Protein AF-A0AAV4CI88-F1 (afdb_monomer)

Structure (mmCIF, N/CA/C/O backbone):
data_AF-A0AAV4CI88-F1
#
_entry.id   AF-A0AAV4CI88-F1
#
loop_
_atom_site.group_PDB
_atom_site.id
_atom_site.type_symbol
_atom_site.label_atom_id
_atom_site.label_alt_id
_atom_site.label_comp_id
_atom_site.label_asym_id
_atom_site.label_entity_id
_atom_site.label_seq_id
_atom_site.pdbx_PDB_ins_code
_atom_site.Cartn_x
_atom_site.Cartn_y
_atom_site.Cartn_z
_atom_site.occupancy
_atom_site.B_iso_or_equiv
_atom_site.auth_seq_id
_atom_site.auth_comp_id
_atom_site.auth_asym_id
_atom_site.auth_atom_id
_atom_site.pdbx_PDB_model_num
ATOM 1 N N . MET A 1 1 ? 5.186 -4.027 25.183 1.00 55.00 1 MET A N 1
ATOM 2 C CA . MET A 1 1 ? 4.162 -4.368 24.167 1.00 55.00 1 MET A CA 1
ATOM 3 C C . MET A 1 1 ? 2.726 -4.071 24.614 1.00 55.00 1 MET A C 1
ATOM 5 O O . MET A 1 1 ? 1.929 -3.749 23.748 1.00 55.00 1 MET A O 1
ATOM 9 N N . GLN A 1 2 ? 2.405 -4.061 25.916 1.00 58.97 2 GLN A N 1
ATOM 10 C CA . GLN A 1 2 ? 1.041 -3.831 26.438 1.00 58.97 2 GLN A CA 1
ATOM 11 C C . GLN A 1 2 ? 0.376 -2.507 25.998 1.00 58.97 2 GLN A C 1
ATOM 13 O O . GLN A 1 2 ? -0.822 -2.470 25.753 1.00 58.97 2 GLN A O 1
ATOM 18 N N . HIS A 1 3 ? 1.137 -1.418 25.829 1.00 67.31 3 HIS A N 1
ATOM 19 C CA . HIS A 1 3 ? 0.555 -0.109 25.498 1.00 67.31 3 HIS A CA 1
ATOM 20 C C . HIS A 1 3 ? -0.075 -0.045 24.093 1.00 67.31 3 HIS A C 1
ATOM 22 O O . HIS A 1 3 ? -1.067 0.653 23.892 1.00 67.31 3 HIS A O 1
ATOM 28 N N . LEU A 1 4 ? 0.478 -0.768 23.110 1.00 73.94 4 LEU A N 1
ATOM 29 C CA . LEU A 1 4 ? -0.061 -0.783 21.745 1.00 73.94 4 LEU A CA 1
ATOM 30 C C . LEU A 1 4 ? -1.392 -1.538 21.694 1.00 73.94 4 LEU A C 1
ATOM 32 O O . LEU A 1 4 ? -2.353 -1.048 21.116 1.00 73.94 4 LEU A O 1
ATOM 36 N N . GLU A 1 5 ? -1.454 -2.692 22.350 1.00 76.62 5 GLU A N 1
ATOM 37 C CA . GLU A 1 5 ? -2.661 -3.512 22.457 1.00 76.62 5 GLU A CA 1
ATOM 38 C C . GLU A 1 5 ? -3.799 -2.758 23.149 1.00 76.62 5 GLU A C 1
ATOM 40 O O . GLU A 1 5 ? -4.890 -2.671 22.591 1.00 76.62 5 GLU A O 1
ATOM 45 N N . CYS A 1 6 ? -3.525 -2.097 24.282 1.00 77.94 6 CYS A N 1
ATOM 46 C CA . CYS A 1 6 ? -4.508 -1.241 24.952 1.00 77.94 6 CYS A CA 1
ATOM 47 C C . CYS A 1 6 ? -5.008 -0.105 24.045 1.00 77.94 6 CYS A C 1
ATOM 49 O O . CYS A 1 6 ? -6.191 0.226 24.062 1.00 77.94 6 CYS A O 1
ATOM 51 N N . THR A 1 7 ? -4.122 0.480 23.233 1.00 83.94 7 THR A N 1
ATOM 52 C CA . THR A 1 7 ? -4.485 1.565 22.307 1.00 83.94 7 THR A CA 1
ATOM 53 C C . THR A 1 7 ? -5.387 1.052 21.184 1.00 83.94 7 THR A C 1
ATOM 55 O O . THR A 1 7 ? -6.427 1.645 20.908 1.00 83.94 7 THR A O 1
ATOM 58 N N . ILE A 1 8 ? -5.023 -0.076 20.563 1.00 85.62 8 ILE A N 1
ATOM 59 C CA . ILE A 1 8 ? -5.815 -0.706 19.497 1.00 85.62 8 ILE A CA 1
ATOM 60 C C . ILE A 1 8 ? -7.179 -1.139 20.044 1.00 85.62 8 ILE A C 1
ATOM 62 O O . ILE A 1 8 ? -8.199 -0.883 19.406 1.00 85.62 8 ILE A O 1
ATOM 66 N N . GLN A 1 9 ? -7.223 -1.720 21.244 1.00 89.25 9 GLN A N 1
ATOM 67 C CA . GLN A 1 9 ? -8.476 -2.114 21.879 1.00 89.25 9 GLN A CA 1
ATOM 68 C C . GLN A 1 9 ? -9.371 -0.905 22.184 1.00 89.25 9 GLN A C 1
ATOM 70 O O . GLN A 1 9 ? -10.576 -0.970 21.955 1.00 89.25 9 GLN A O 1
ATOM 75 N N . LEU A 1 10 ? -8.806 0.225 22.627 1.00 89.94 10 LEU A N 1
ATOM 76 C CA . LEU A 1 10 ? -9.565 1.463 22.833 1.00 89.94 10 LEU A CA 1
ATOM 77 C C . LEU A 1 10 ? -10.192 1.963 21.521 1.00 89.94 10 LEU A C 1
ATOM 79 O O . LEU A 1 10 ? -11.360 2.348 21.497 1.00 89.94 10 LEU A O 1
ATOM 83 N N . CYS A 1 11 ? -9.441 1.915 20.418 1.00 89.75 11 CYS A N 1
ATOM 84 C CA . CYS A 1 11 ? -9.963 2.257 19.097 1.00 89.75 11 CYS A CA 1
ATOM 85 C C . CYS A 1 11 ? -11.120 1.337 18.687 1.00 89.75 11 CYS A C 1
ATOM 87 O O . CYS A 1 11 ? -12.147 1.836 18.228 1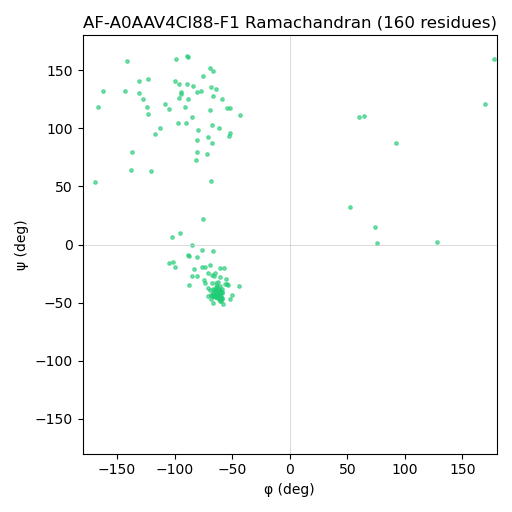.00 89.75 11 CYS A O 1
ATOM 89 N N . ILE A 1 12 ? -10.989 0.021 18.894 1.00 89.75 12 ILE A N 1
ATOM 90 C CA . ILE A 1 12 ? -12.063 -0.948 18.622 1.00 89.75 12 ILE A CA 1
ATOM 91 C C . ILE A 1 12 ? -13.308 -0.609 19.447 1.00 89.75 12 ILE A C 1
ATOM 93 O O . ILE A 1 12 ? -14.400 -0.516 18.889 1.00 89.75 12 ILE A O 1
ATOM 97 N N . ASN A 1 13 ? -13.144 -0.339 20.744 1.00 91.50 13 ASN A N 1
ATOM 98 C CA . ASN A 1 13 ? -14.250 -0.001 21.641 1.00 91.50 13 ASN A CA 1
ATOM 99 C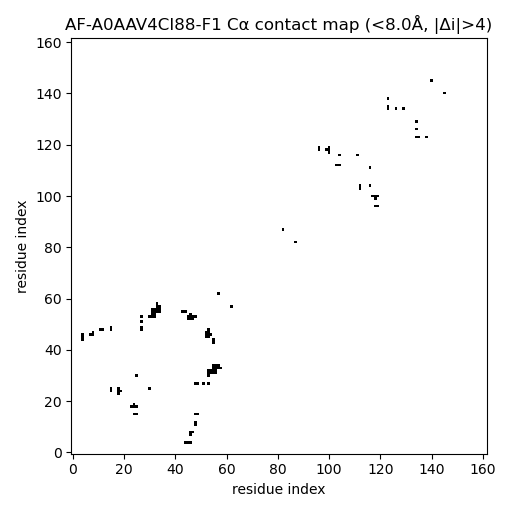 C . ASN A 1 13 ? -14.982 1.276 21.194 1.00 91.50 13 ASN A C 1
ATOM 101 O O . ASN A 1 13 ? -16.212 1.318 21.187 1.00 91.50 13 ASN A O 1
ATOM 105 N N . ASN A 1 14 ? -14.239 2.304 20.772 1.00 93.81 14 ASN A N 1
ATOM 106 C CA . ASN A 1 14 ? -14.816 3.556 20.281 1.00 93.81 14 ASN A CA 1
ATOM 107 C C . ASN A 1 14 ? -15.621 3.350 18.991 1.00 93.81 14 ASN A C 1
ATOM 109 O O . ASN A 1 14 ? -16.725 3.877 18.861 1.00 93.81 14 ASN A O 1
ATOM 113 N N . VAL A 1 15 ? -15.096 2.558 18.051 1.00 92.44 15 VAL A N 1
ATOM 114 C CA . VAL A 1 15 ? -15.796 2.240 16.797 1.00 92.44 15 VAL A CA 1
ATOM 115 C C . VAL A 1 15 ? -17.039 1.393 17.069 1.00 92.44 15 VAL A C 1
ATOM 117 O O . VAL A 1 15 ? -18.095 1.666 16.507 1.00 92.44 15 VAL A O 1
ATOM 120 N N . GLN A 1 16 ? -16.949 0.403 17.957 1.00 91.38 16 GLN A N 1
ATOM 121 C CA . GLN A 1 16 ? -18.083 -0.439 18.343 1.00 91.38 16 GLN A CA 1
ATOM 122 C C . GLN A 1 16 ? -19.206 0.386 18.981 1.00 91.38 16 GLN A C 1
ATOM 124 O O . GLN A 1 16 ? -20.376 0.207 18.632 1.00 91.38 16 GLN A O 1
ATOM 129 N N . LYS A 1 17 ? -18.856 1.333 19.861 1.00 92.50 17 LYS A N 1
ATOM 130 C CA . LYS A 1 17 ? -19.810 2.284 20.442 1.00 92.50 17 LYS A CA 1
ATOM 131 C C . LYS A 1 17 ? -20.514 3.099 19.355 1.00 92.50 17 LYS A C 1
ATOM 133 O O . LYS A 1 17 ? -21.740 3.106 19.307 1.00 92.50 17 LYS A O 1
ATOM 138 N N . TRP A 1 18 ? -19.752 3.705 18.445 1.00 94.44 18 TRP A N 1
ATOM 139 C CA . TRP A 1 18 ? -20.310 4.504 17.352 1.00 94.44 18 TRP A CA 1
ATOM 140 C C . TRP A 1 18 ? -21.237 3.682 16.444 1.00 94.44 18 TRP A C 1
ATOM 142 O O . TRP A 1 18 ? -22.340 4.110 16.119 1.00 94.44 18 TRP A O 1
ATOM 152 N N . VAL A 1 19 ? -20.830 2.469 16.069 1.00 93.38 19 VAL A N 1
ATOM 153 C CA . VAL A 1 19 ? -21.624 1.556 15.230 1.00 93.38 19 VAL A CA 1
ATOM 154 C C . VAL A 1 19 ? -22.952 1.198 15.899 1.00 93.38 19 VAL A C 1
ATOM 156 O O . VAL A 1 19 ? -23.988 1.220 15.235 1.00 93.38 19 VAL A O 1
ATOM 159 N N . SER A 1 20 ? -22.934 0.973 17.215 1.00 89.94 20 SER A N 1
ATOM 160 C CA . SER A 1 20 ? -24.132 0.666 18.006 1.00 89.94 20 SER A CA 1
ATOM 161 C C . SER A 1 20 ? -25.098 1.853 18.077 1.00 89.94 20 SER A C 1
ATOM 163 O O . SER A 1 20 ? -26.304 1.677 17.928 1.00 89.94 20 SER A O 1
ATOM 165 N N . GLU A 1 21 ? -24.573 3.070 18.250 1.00 94.31 21 GLU A N 1
ATOM 166 C CA . GLU A 1 21 ? -25.357 4.317 18.256 1.00 94.31 21 GLU A CA 1
ATOM 167 C C . GLU A 1 21 ? -25.999 4.617 16.891 1.00 94.31 21 GLU A C 1
ATOM 169 O O . GLU A 1 21 ? -27.059 5.233 16.829 1.00 94.31 21 GLU A O 1
ATOM 174 N N . ASN A 1 22 ? -25.396 4.141 15.799 1.00 94.88 22 ASN A N 1
ATOM 175 C CA . ASN A 1 22 ? -25.891 4.332 14.433 1.00 94.88 22 ASN A CA 1
ATOM 176 C C . ASN A 1 22 ? -26.742 3.153 13.917 1.00 94.88 22 ASN A C 1
ATOM 178 O O . ASN A 1 22 ? -27.058 3.098 12.731 1.00 94.88 22 ASN A O 1
ATOM 182 N N . GLY A 1 23 ? -27.117 2.201 14.782 1.00 92.12 23 GLY A N 1
ATOM 183 C CA . GLY A 1 23 ? -27.983 1.071 14.420 1.00 92.12 23 GLY A CA 1
ATOM 184 C C . GLY A 1 23 ? -27.308 -0.023 13.584 1.00 92.12 23 GLY A C 1
ATOM 185 O O . GLY A 1 23 ? -27.988 -0.871 13.007 1.00 92.12 23 GLY A O 1
ATOM 186 N N . PHE A 1 24 ? -25.978 -0.033 13.519 1.00 90.81 24 PHE A N 1
ATOM 187 C CA . PHE A 1 24 ? -25.195 -1.076 12.861 1.00 90.81 24 PHE A CA 1
ATOM 188 C C . PHE A 1 24 ? -24.665 -2.083 13.896 1.00 90.81 24 PHE A C 1
ATOM 190 O O . PHE A 1 24 ? -24.575 -1.796 15.088 1.00 90.81 24 PHE A O 1
ATOM 197 N N . ARG A 1 25 ? -24.297 -3.293 13.452 1.00 89.38 25 ARG A N 1
ATOM 198 C CA . ARG A 1 25 ? -23.708 -4.326 14.318 1.00 89.38 25 ARG A CA 1
ATOM 199 C C . ARG A 1 25 ? -22.638 -5.116 13.578 1.00 89.38 25 ARG A C 1
ATOM 201 O O . ARG A 1 25 ? -22.874 -5.604 12.473 1.00 89.38 25 ARG A O 1
ATOM 208 N N . PHE A 1 26 ? -21.477 -5.287 14.204 1.00 88.19 26 PHE A N 1
ATOM 209 C CA . PHE A 1 26 ? -20.434 -6.148 13.661 1.00 88.19 26 PHE A CA 1
ATOM 210 C C . PHE A 1 26 ? -20.772 -7.630 13.857 1.00 88.19 26 PHE A C 1
ATOM 212 O O . PHE A 1 26 ? -21.347 -8.044 14.861 1.00 88.19 26 PHE A O 1
ATOM 219 N N . SER A 1 27 ? -20.386 -8.456 12.887 1.00 87.00 27 SER A N 1
ATOM 220 C CA . SER A 1 27 ? -20.473 -9.910 12.998 1.00 87.00 27 SER A CA 1
ATOM 221 C C . SER A 1 27 ? -19.114 -10.454 13.418 1.00 87.00 27 SER A C 1
ATOM 223 O O . SER A 1 27 ? -18.215 -10.551 12.588 1.00 87.00 27 SER A O 1
ATOM 225 N N . VAL A 1 28 ? -18.975 -10.849 14.686 1.00 84.31 28 VAL A N 1
ATOM 226 C CA . VAL A 1 28 ? -17.727 -11.414 15.238 1.00 84.31 28 VAL A CA 1
ATOM 227 C C . VAL A 1 28 ? -17.183 -12.551 14.364 1.00 84.31 28 VAL A C 1
ATOM 229 O O . VAL A 1 28 ? -16.003 -12.571 14.043 1.00 84.31 28 VAL A O 1
ATOM 232 N N . SER A 1 29 ? -18.053 -13.450 13.894 1.00 81.38 29 SER A N 1
ATOM 233 C CA . SER A 1 29 ? -17.674 -14.593 13.049 1.00 81.38 29 SER A CA 1
ATOM 234 C C . SER A 1 29 ? -17.125 -14.211 11.671 1.00 81.38 29 SER A C 1
ATOM 236 O O . SER A 1 29 ? -16.428 -15.007 11.048 1.00 81.38 29 SER A O 1
ATOM 238 N N . LYS A 1 30 ? -17.487 -13.031 11.156 1.00 84.75 30 LYS A N 1
ATOM 239 C CA . LYS A 1 30 ? -17.043 -12.535 9.844 1.00 84.75 30 LYS A CA 1
ATOM 240 C C . LYS A 1 30 ? -15.889 -11.539 9.965 1.00 84.75 30 LYS A C 1
ATOM 242 O O . LYS A 1 30 ? -15.185 -11.308 8.985 1.00 84.75 30 LYS A O 1
ATOM 247 N N . THR A 1 31 ? -15.697 -10.949 11.141 1.00 85.62 31 THR A N 1
ATOM 248 C CA . THR A 1 31 ? -14.614 -10.005 11.401 1.00 85.62 31 THR A CA 1
ATOM 249 C C . THR A 1 31 ? -13.299 -10.752 11.589 1.00 85.62 31 THR A C 1
ATOM 251 O O . THR A 1 31 ? -13.200 -11.710 12.348 1.00 85.62 31 THR A O 1
ATOM 254 N N . THR A 1 32 ? -12.256 -10.282 10.911 1.00 81.75 32 THR A N 1
ATOM 255 C CA . THR A 1 32 ? -10.887 -10.779 11.085 1.00 81.75 32 THR A CA 1
ATOM 256 C C . THR A 1 32 ? -9.951 -9.599 11.262 1.00 81.75 32 THR A C 1
ATOM 258 O O . THR A 1 32 ? -10.126 -8.578 10.600 1.00 81.75 32 THR A O 1
ATOM 261 N N . CYS A 1 33 ? -8.971 -9.724 12.156 1.00 80.12 33 CYS A N 1
ATOM 262 C CA . CYS A 1 33 ? -7.987 -8.674 12.393 1.00 80.12 33 CYS A CA 1
ATOM 263 C C . CYS A 1 33 ? -6.720 -8.944 11.574 1.00 80.12 33 CYS A C 1
ATOM 265 O O . CYS A 1 33 ? -6.253 -10.080 11.504 1.00 80.12 33 CYS A O 1
ATOM 267 N N . VAL A 1 34 ? -6.152 -7.895 10.981 1.00 81.56 34 VAL A N 1
ATOM 268 C CA . VAL A 1 34 ? -4.838 -7.931 10.333 1.00 81.56 34 VAL A CA 1
ATOM 269 C C . VAL A 1 34 ? -3.977 -6.856 10.982 1.00 81.56 34 VAL A C 1
ATOM 271 O O . VAL A 1 34 ? -4.309 -5.673 10.927 1.00 81.56 34 VAL A O 1
ATOM 274 N N . HIS A 1 35 ? -2.875 -7.264 11.608 1.00 74.50 35 HIS A N 1
ATOM 275 C CA . HIS A 1 35 ? -1.983 -6.360 12.325 1.00 74.50 35 HIS A CA 1
ATOM 276 C C . HIS A 1 35 ? -0.707 -6.108 11.516 1.00 74.50 35 HIS A C 1
ATOM 278 O O . HIS A 1 35 ? 0.089 -7.014 11.272 1.00 74.50 35 HIS A O 1
ATOM 284 N N . PHE A 1 36 ? -0.493 -4.854 11.118 1.00 73.81 36 PHE A N 1
ATOM 285 C CA . PHE A 1 36 ? 0.747 -4.420 10.481 1.00 73.81 36 PHE A CA 1
ATOM 286 C C . PHE A 1 36 ? 1.734 -3.926 11.538 1.00 73.81 36 PHE A C 1
ATOM 288 O O . PHE A 1 36 ? 1.483 -2.930 12.212 1.00 73.81 36 PHE A O 1
ATOM 295 N N . HIS A 1 37 ? 2.885 -4.584 11.656 1.00 71.62 37 HIS A N 1
ATOM 296 C CA . HIS A 1 37 ? 3.977 -4.122 12.508 1.00 71.62 37 HIS A CA 1
ATOM 297 C C . HIS A 1 37 ? 5.332 -4.375 11.836 1.00 71.62 37 HIS A C 1
ATOM 299 O O . HIS A 1 37 ? 5.460 -5.205 10.939 1.00 71.62 37 HIS A O 1
ATOM 305 N N . ARG A 1 38 ? 6.364 -3.628 12.248 1.00 68.00 38 ARG A N 1
ATOM 306 C CA . ARG A 1 38 ? 7.696 -3.686 11.616 1.00 68.00 38 ARG A CA 1
ATOM 307 C C . ARG A 1 38 ? 8.626 -4.753 12.208 1.00 68.00 38 ARG A C 1
ATOM 309 O O . ARG A 1 38 ? 9.713 -4.970 11.678 1.00 68.00 38 ARG A O 1
ATOM 316 N N . GLN A 1 39 ? 8.243 -5.378 13.321 1.00 66.50 39 GLN A N 1
ATOM 317 C CA . GLN A 1 39 ? 9.044 -6.410 13.992 1.00 66.50 39 GLN A CA 1
ATOM 318 C C . GLN A 1 39 ? 8.718 -7.799 13.415 1.00 66.50 39 GLN A C 1
ATOM 320 O O . GLN A 1 39 ? 7.714 -7.973 12.745 1.00 66.50 39 GLN A O 1
ATOM 325 N N . ARG A 1 40 ? 9.591 -8.791 13.620 1.00 60.19 40 ARG A N 1
ATOM 326 C CA . ARG A 1 40 ? 9.38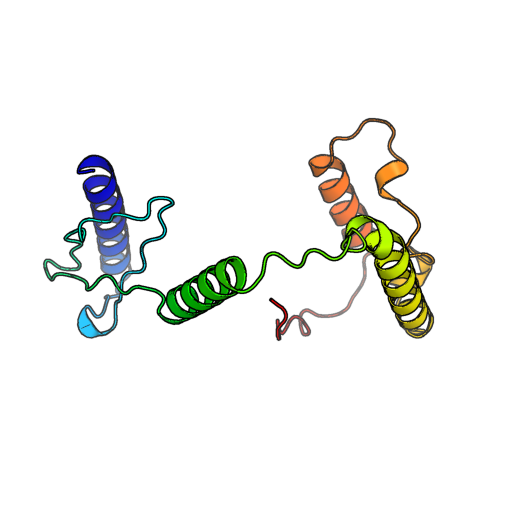2 -10.173 13.126 1.00 60.19 40 ARG A CA 1
ATOM 327 C C . ARG A 1 40 ? 8.902 -11.149 14.195 1.00 60.19 40 ARG A C 1
ATOM 329 O O . ARG A 1 40 ? 8.482 -12.248 13.860 1.00 60.19 40 ARG A O 1
ATOM 336 N N . ILE A 1 41 ? 9.017 -10.757 15.459 1.00 58.47 41 ILE A N 1
ATOM 337 C CA . ILE A 1 41 ? 8.586 -11.532 16.618 1.00 58.47 41 ILE A CA 1
ATOM 338 C C . ILE A 1 41 ? 7.349 -10.821 17.146 1.00 58.47 41 ILE A C 1
ATOM 340 O O . ILE A 1 41 ? 7.410 -9.627 17.443 1.00 58.47 41 ILE A O 1
ATOM 344 N N . TYR A 1 42 ? 6.236 -11.540 17.193 1.00 62.38 42 TYR A N 1
ATOM 345 C CA . TYR A 1 42 ? 4.952 -11.021 17.632 1.00 62.38 42 TYR A CA 1
ATOM 346 C C . TYR A 1 42 ? 4.354 -11.976 18.657 1.00 62.38 42 TYR A C 1
ATOM 348 O O . TYR A 1 42 ? 4.307 -13.183 18.429 1.00 62.38 42 TYR A O 1
ATOM 356 N N . THR A 1 43 ? 3.923 -11.426 19.787 1.00 59.91 43 THR A N 1
ATOM 357 C CA . THR A 1 43 ? 3.011 -12.098 20.712 1.00 59.91 43 THR A CA 1
ATOM 358 C C . THR A 1 43 ? 1.595 -11.776 20.268 1.00 59.91 43 THR A C 1
ATOM 360 O O . THR A 1 43 ? 1.270 -10.597 20.130 1.00 59.91 43 THR A O 1
ATOM 363 N N . GLU A 1 44 ? 0.781 -12.804 20.039 1.00 63.44 44 GLU A N 1
ATOM 364 C CA . GLU A 1 44 ? -0.626 -12.661 19.664 1.00 63.44 44 GLU A CA 1
ATOM 365 C C . GLU A 1 44 ? -1.345 -11.727 20.650 1.00 63.44 44 GLU A C 1
ATOM 367 O O . GLU A 1 44 ? -1.357 -11.979 21.853 1.00 63.44 44 GLU A O 1
ATOM 372 N N . SER A 1 45 ? -1.855 -10.595 20.155 1.00 66.75 45 SER A N 1
ATOM 373 C CA . SER A 1 45 ? -2.604 -9.635 20.971 1.00 66.75 45 SER A CA 1
ATOM 374 C C . SER A 1 45 ? -4.033 -10.133 21.130 1.00 66.75 45 SER A C 1
ATOM 376 O O . SER A 1 45 ? -4.687 -10.459 20.138 1.00 66.75 45 SER A O 1
ATOM 378 N N . ALA A 1 46 ? -4.533 -10.149 22.360 1.00 72.62 46 ALA A N 1
ATOM 379 C CA . ALA A 1 46 ? -5.887 -10.570 22.671 1.00 72.62 46 ALA A CA 1
ATOM 380 C C . ALA A 1 46 ? -6.859 -9.414 22.379 1.00 72.62 46 ALA A C 1
ATOM 382 O O . ALA A 1 46 ? -7.282 -8.676 23.269 1.00 72.62 46 ALA A O 1
ATOM 383 N N . LEU A 1 47 ? -7.197 -9.229 21.100 1.00 83.50 47 LEU A N 1
ATOM 384 C CA . LEU A 1 47 ? -8.185 -8.241 20.670 1.00 83.50 47 LEU A CA 1
ATOM 385 C C . LEU A 1 47 ? -9.598 -8.810 20.785 1.00 83.50 47 LEU A C 1
ATOM 387 O O . LEU A 1 47 ? -9.856 -9.937 20.365 1.00 83.50 47 LEU A O 1
ATOM 391 N N . HIS A 1 48 ? -10.519 -8.008 21.311 1.00 87.06 48 HIS A N 1
ATOM 392 C CA . HIS A 1 48 ? -11.899 -8.412 21.560 1.00 87.06 48 HIS A CA 1
ATOM 393 C C . HIS A 1 48 ? -12.893 -7.496 20.837 1.00 87.06 48 HIS A C 1
ATOM 395 O O . HIS A 1 48 ? -12.706 -6.280 20.792 1.00 87.06 48 HIS A O 1
ATOM 401 N N . LEU A 1 49 ? -13.974 -8.076 20.315 1.00 87.12 49 LEU A N 1
ATOM 402 C CA . LEU A 1 49 ? -15.136 -7.388 19.746 1.00 87.12 49 LEU A CA 1
ATOM 403 C C . LEU A 1 49 ? -16.392 -7.940 20.412 1.00 87.12 49 LEU A C 1
ATOM 405 O O . LEU A 1 49 ? -16.576 -9.155 20.439 1.00 87.12 49 LEU A O 1
ATOM 409 N N . ASP A 1 50 ? -17.228 -7.075 20.989 1.00 83.75 50 ASP A N 1
ATOM 410 C CA . ASP A 1 50 ? -18.388 -7.494 21.797 1.00 83.75 50 ASP A CA 1
ATOM 411 C C . ASP A 1 50 ? -18.021 -8.506 22.914 1.00 83.75 50 ASP A C 1
ATOM 413 O O . ASP A 1 50 ? -18.788 -9.406 23.252 1.00 83.75 50 ASP A O 1
ATOM 417 N N . GLY A 1 51 ? -16.807 -8.394 23.470 1.00 82.75 51 GLY A N 1
ATOM 418 C CA . GLY A 1 51 ? -16.282 -9.310 24.493 1.00 82.75 51 GLY A CA 1
ATOM 419 C C . GLY A 1 51 ? -15.835 -10.682 23.970 1.00 82.75 51 GLY A C 1
ATOM 420 O O . GLY A 1 51 ? -15.392 -11.510 24.760 1.00 82.75 51 GLY A O 1
ATOM 421 N N . GLN A 1 52 ? -15.916 -10.932 22.661 1.00 85.00 52 GLN A N 1
ATOM 422 C CA . GLN A 1 52 ? -15.434 -12.157 22.022 1.00 85.00 52 GLN A CA 1
ATOM 423 C C . GLN A 1 52 ? -14.061 -11.932 21.371 1.00 85.00 52 GLN A C 1
ATOM 425 O O . GLN A 1 52 ? -13.850 -10.876 20.769 1.00 85.00 52 GLN A O 1
ATOM 430 N N . PRO A 1 53 ? -13.126 -12.894 21.450 1.00 86.31 53 PRO A N 1
ATOM 431 C CA . PRO A 1 53 ? -11.804 -12.748 20.849 1.00 86.31 53 PRO A CA 1
ATOM 432 C C . PRO A 1 53 ? -11.887 -12.739 19.316 1.00 86.31 53 PRO A C 1
ATOM 434 O O . PRO A 1 53 ? -12.577 -13.561 18.709 1.00 86.31 53 PRO A O 1
ATOM 437 N N . ILE A 1 54 ? -11.160 -11.819 18.682 1.00 84.50 54 ILE A N 1
ATOM 438 C CA . ILE A 1 54 ? -11.025 -11.750 17.225 1.00 84.50 54 ILE A CA 1
ATOM 439 C C . ILE A 1 54 ? -9.731 -12.466 16.823 1.00 84.50 54 ILE A C 1
ATOM 441 O O . ILE A 1 54 ? -8.661 -12.077 17.295 1.00 84.50 54 ILE A O 1
ATOM 445 N N . PRO A 1 55 ? -9.774 -13.443 15.901 1.00 80.81 55 PRO A N 1
ATOM 446 C CA . PRO A 1 55 ? -8.556 -14.056 15.393 1.00 80.81 55 PRO A CA 1
ATOM 447 C C . PRO A 1 55 ? -7.742 -13.042 14.575 1.00 80.81 55 PRO A C 1
ATOM 449 O O . PRO A 1 55 ? -8.251 -12.421 13.630 1.00 80.81 55 PRO A O 1
ATOM 452 N N . VAL A 1 56 ? -6.458 -12.903 14.911 1.00 77.00 56 VAL A N 1
ATOM 453 C CA . VAL A 1 56 ? -5.498 -12.123 14.123 1.00 77.00 56 VAL A CA 1
ATOM 454 C C . VAL A 1 56 ? -4.956 -13.024 13.016 1.00 77.00 56 VAL A C 1
ATOM 456 O O . VAL A 1 56 ? -4.223 -13.975 13.275 1.00 77.00 56 VAL A O 1
ATOM 459 N N . LYS A 1 57 ? -5.326 -12.756 11.760 1.00 75.44 57 LYS A N 1
ATOM 460 C CA . LYS A 1 57 ? -4.827 -13.517 10.608 1.00 75.44 57 LYS A CA 1
ATOM 461 C C . LYS A 1 57 ? -3.616 -12.828 9.988 1.00 75.44 57 LYS A C 1
ATOM 463 O O . LYS A 1 57 ? -3.664 -11.648 9.640 1.00 75.44 57 LYS A O 1
ATOM 468 N N . GLY A 1 58 ? -2.547 -13.598 9.791 1.00 68.75 58 GLY A N 1
ATOM 469 C CA . GLY A 1 58 ? -1.434 -13.213 8.926 1.00 68.75 58 GLY A CA 1
ATOM 470 C C . GLY A 1 58 ? -1.868 -13.148 7.459 1.00 68.75 58 GLY A C 1
ATOM 471 O O . GLY A 1 58 ? -2.760 -13.876 7.016 1.00 68.75 58 GLY A O 1
ATOM 472 N N . ILE A 1 59 ? -1.236 -12.269 6.677 1.00 74.31 59 ILE A N 1
ATOM 473 C CA . ILE A 1 59 ? -1.446 -12.222 5.226 1.00 74.31 59 ILE A CA 1
ATOM 474 C C . ILE A 1 59 ? -0.589 -13.327 4.601 1.00 74.31 59 ILE A C 1
ATOM 476 O O . ILE A 1 59 ? 0.565 -13.103 4.235 1.00 74.31 59 ILE A O 1
ATOM 480 N N . GLN A 1 60 ? -1.164 -14.520 4.460 1.00 67.88 60 GLN A N 1
ATOM 481 C CA . GLN A 1 60 ? -0.469 -15.723 3.980 1.00 67.88 60 GLN A CA 1
ATOM 482 C C . GLN A 1 60 ? 0.233 -15.523 2.620 1.00 67.88 60 GLN A C 1
ATOM 484 O O . GLN A 1 60 ? 1.328 -16.037 2.390 1.00 67.88 60 GLN A O 1
ATOM 489 N N . GLY A 1 61 ? -0.344 -14.709 1.725 1.00 70.50 61 GLY A N 1
ATOM 490 C CA . GLY A 1 61 ? 0.296 -14.341 0.456 1.00 70.50 61 GLY A CA 1
ATOM 491 C C . GLY A 1 61 ? 1.621 -13.589 0.640 1.00 70.50 61 GLY A C 1
ATOM 492 O O . GLY A 1 61 ? 2.592 -13.861 -0.062 1.00 70.50 61 GLY A O 1
ATOM 493 N N . ASN A 1 62 ? 1.697 -12.701 1.633 1.00 72.44 62 ASN A N 1
ATOM 494 C CA . ASN A 1 62 ? 2.895 -11.914 1.922 1.00 72.44 62 ASN A CA 1
ATOM 495 C C . ASN A 1 62 ? 3.996 -12.768 2.576 1.00 72.44 62 ASN A C 1
ATOM 497 O O . ASN A 1 62 ? 5.188 -12.576 2.331 1.00 72.44 62 ASN A O 1
ATOM 501 N N . GLU A 1 63 ? 3.603 -13.759 3.376 1.00 75.19 63 GLU A N 1
ATOM 502 C CA . GLU A 1 63 ? 4.523 -14.732 3.973 1.00 75.19 63 GLU A CA 1
ATOM 503 C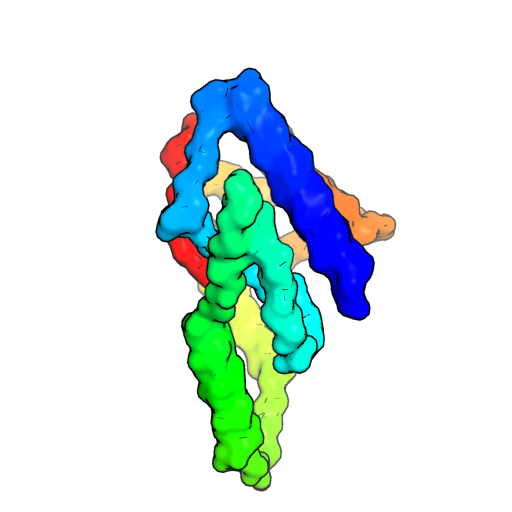 C . GLU A 1 63 ? 5.196 -15.600 2.905 1.00 75.19 63 GLU A C 1
ATOM 505 O O . GLU A 1 63 ? 6.418 -15.779 2.933 1.00 75.19 63 GLU A O 1
ATOM 510 N N . ASN A 1 64 ? 4.425 -16.069 1.919 1.00 77.06 64 ASN A N 1
ATOM 511 C CA . ASN A 1 64 ? 4.941 -16.844 0.792 1.00 77.06 64 ASN A CA 1
ATOM 512 C C . ASN A 1 64 ? 5.931 -16.033 -0.053 1.00 77.06 64 ASN A C 1
ATOM 514 O O . ASN A 1 64 ? 7.025 -16.520 -0.345 1.00 77.06 64 ASN A O 1
ATOM 518 N N . VAL A 1 65 ? 5.596 -14.780 -0.386 1.00 74.19 65 VAL A N 1
ATOM 519 C CA . VAL A 1 65 ? 6.494 -13.870 -1.120 1.00 74.19 65 VAL A CA 1
ATOM 520 C C . VAL A 1 65 ? 7.796 -13.651 -0.350 1.00 74.19 65 VAL A C 1
ATOM 522 O O . VAL A 1 65 ? 8.879 -13.795 -0.915 1.00 74.19 65 VAL A O 1
ATOM 525 N N . ASN A 1 66 ? 7.722 -13.397 0.958 1.00 77.25 66 ASN A N 1
ATOM 526 C CA . ASN A 1 66 ? 8.913 -13.234 1.793 1.00 77.25 66 ASN A CA 1
ATOM 527 C C . ASN A 1 66 ? 9.760 -14.509 1.880 1.00 77.25 66 ASN A C 1
ATOM 529 O O . ASN A 1 66 ? 10.992 -14.428 1.896 1.00 77.25 66 ASN A O 1
ATOM 533 N N . LYS A 1 67 ? 9.128 -15.685 1.949 1.00 83.50 67 LYS A N 1
ATOM 534 C CA . LYS A 1 67 ? 9.823 -16.978 1.948 1.00 83.50 67 LYS A CA 1
ATOM 535 C C . LYS A 1 67 ? 10.578 -17.190 0.635 1.00 83.50 67 LYS A C 1
ATOM 537 O O . LYS A 1 67 ? 11.749 -17.564 0.669 1.00 83.50 67 LYS A O 1
ATOM 542 N N . LEU A 1 68 ? 9.944 -16.891 -0.499 1.00 81.06 68 LEU A N 1
ATOM 543 C CA . LEU A 1 68 ? 10.558 -16.973 -1.826 1.00 81.06 68 LEU A CA 1
ATOM 544 C C . LEU A 1 68 ? 11.694 -15.956 -1.999 1.00 81.06 68 LEU A C 1
ATOM 546 O O . LEU A 1 68 ? 12.775 -16.328 -2.450 1.00 81.06 68 LEU A O 1
ATOM 550 N N . ALA A 1 69 ? 11.501 -14.706 -1.568 1.00 82.50 69 ALA A N 1
ATOM 551 C CA . ALA A 1 69 ? 12.532 -13.669 -1.621 1.00 82.50 69 ALA A CA 1
ATOM 552 C C . ALA A 1 69 ? 13.773 -14.049 -0.794 1.00 82.50 69 ALA A C 1
ATOM 554 O O . ALA A 1 69 ? 14.903 -13.923 -1.264 1.00 82.50 69 ALA A O 1
ATOM 555 N N . LYS A 1 70 ? 13.579 -14.588 0.418 1.00 81.81 70 LYS A N 1
ATOM 556 C CA . LYS A 1 70 ? 14.682 -15.104 1.248 1.00 81.81 70 LYS A CA 1
ATOM 557 C C . LYS A 1 70 ? 15.381 -16.305 0.609 1.00 81.81 70 LYS A C 1
ATOM 559 O O . LYS A 1 70 ? 16.603 -16.392 0.671 1.00 81.81 70 LYS A O 1
ATOM 564 N N . ALA A 1 71 ? 14.630 -17.214 -0.012 1.00 81.75 71 ALA A N 1
ATOM 565 C CA . ALA A 1 71 ? 15.208 -18.346 -0.732 1.00 81.75 71 ALA A CA 1
ATOM 566 C C . ALA A 1 71 ? 16.051 -17.888 -1.936 1.00 81.75 71 ALA A C 1
ATOM 568 O O . ALA A 1 71 ? 17.107 -18.463 -2.194 1.00 81.75 71 ALA A O 1
ATOM 569 N N . ALA A 1 72 ? 15.629 -16.827 -2.631 1.00 77.50 72 ALA A N 1
ATOM 570 C CA . ALA A 1 72 ? 16.373 -16.241 -3.743 1.00 77.50 72 ALA A CA 1
ATOM 571 C C . ALA A 1 72 ? 17.705 -15.610 -3.298 1.00 77.50 72 ALA A C 1
ATOM 573 O O . ALA A 1 72 ? 18.711 -15.799 -3.979 1.00 77.50 72 ALA A O 1
ATOM 574 N N . LEU A 1 73 ? 17.745 -14.938 -2.138 1.00 72.69 73 LEU A N 1
ATOM 575 C CA . LEU A 1 73 ? 18.983 -14.367 -1.582 1.00 72.69 73 LEU A CA 1
ATOM 576 C C . LEU A 1 73 ? 20.051 -15.430 -1.292 1.00 72.69 73 LEU A C 1
ATOM 578 O O . LEU A 1 73 ? 21.236 -15.183 -1.493 1.00 72.69 73 LEU A O 1
ATOM 582 N N . ASN A 1 74 ? 19.639 -16.622 -0.858 1.00 67.94 74 ASN A N 1
ATOM 583 C CA . ASN A 1 74 ? 20.564 -17.710 -0.541 1.00 67.94 74 ASN A CA 1
ATOM 584 C C . ASN A 1 74 ? 21.049 -18.484 -1.779 1.00 67.94 74 ASN A C 1
ATOM 586 O O . ASN A 1 74 ? 21.952 -19.309 -1.654 1.00 67.94 74 ASN A O 1
ATOM 590 N N . ARG A 1 75 ? 20.455 -18.273 -2.965 1.00 61.72 75 ARG A N 1
ATOM 591 C CA . ARG A 1 75 ? 20.650 -19.184 -4.104 1.00 61.72 75 ARG A CA 1
ATOM 592 C C . ARG A 1 75 ? 21.922 -18.943 -4.919 1.00 61.72 75 ARG A C 1
ATOM 594 O O . ARG A 1 75 ? 22.347 -19.883 -5.579 1.00 61.72 75 ARG A O 1
ATOM 601 N N . ALA A 1 76 ? 22.560 -17.774 -4.897 1.00 57.72 76 ALA A N 1
ATOM 602 C CA . ALA A 1 76 ? 23.827 -17.618 -5.616 1.00 57.72 76 ALA A CA 1
ATOM 603 C C . ALA A 1 76 ? 24.595 -16.344 -5.247 1.00 57.72 76 ALA A C 1
ATOM 605 O O . ALA A 1 76 ? 24.177 -15.236 -5.581 1.00 57.72 76 ALA A O 1
ATOM 606 N N . SER A 1 77 ? 25.804 -16.513 -4.705 1.00 58.97 77 SER A N 1
ATOM 607 C CA . SER A 1 77 ? 26.901 -15.608 -5.057 1.00 58.97 77 SER A CA 1
ATOM 608 C C . SER A 1 77 ? 27.238 -15.850 -6.528 1.00 58.97 77 SER A C 1
ATOM 610 O O . SER A 1 77 ? 28.065 -16.697 -6.856 1.00 58.97 77 SER A O 1
ATOM 612 N N . TYR A 1 78 ? 26.554 -15.150 -7.433 1.00 59.31 78 TYR A N 1
ATOM 613 C CA . TYR A 1 78 ? 26.992 -15.078 -8.822 1.00 59.31 78 TYR A CA 1
ATOM 614 C C . TYR A 1 78 ? 28.304 -14.287 -8.853 1.00 59.31 78 TYR A C 1
ATOM 616 O O . TYR A 1 78 ? 28.312 -13.066 -8.745 1.00 59.31 78 TYR A O 1
ATOM 624 N N . SER A 1 79 ? 29.423 -15.001 -8.995 1.00 57.59 79 SER A N 1
ATOM 625 C CA . SER A 1 79 ? 30.782 -14.456 -9.159 1.00 57.59 79 SER A CA 1
ATOM 626 C C . SER A 1 79 ? 31.033 -13.884 -10.571 1.00 57.59 79 SER A C 1
ATOM 628 O O . SER A 1 79 ? 32.163 -13.756 -11.027 1.00 57.59 79 SER A O 1
ATOM 630 N N . GLY A 1 80 ? 29.976 -13.522 -11.298 1.00 63.41 80 GLY A N 1
ATOM 631 C CA . GLY A 1 80 ? 30.086 -12.709 -12.503 1.00 63.41 80 GLY A CA 1
ATOM 632 C C . GLY A 1 80 ? 29.866 -11.261 -12.106 1.00 63.41 80 GLY A C 1
ATOM 633 O O . GLY A 1 80 ? 28.900 -10.982 -11.402 1.00 63.41 80 GLY A O 1
ATOM 634 N N . LYS A 1 81 ? 30.740 -10.344 -12.535 1.00 65.38 81 LYS A N 1
ATOM 635 C CA . LYS A 1 81 ? 30.530 -8.896 -12.400 1.00 65.38 81 LYS A CA 1
ATOM 636 C C . LYS A 1 81 ? 29.149 -8.557 -12.972 1.00 65.38 81 LYS A C 1
ATOM 638 O O . LYS A 1 81 ? 28.981 -8.456 -14.184 1.00 65.38 81 LYS A O 1
ATOM 643 N N . LEU A 1 82 ? 28.157 -8.472 -12.089 1.00 64.94 82 LEU A N 1
ATOM 644 C CA . LEU A 1 82 ? 26.784 -8.140 -12.428 1.00 64.94 82 LEU A CA 1
ATOM 645 C C . LEU A 1 82 ? 26.822 -6.763 -13.081 1.00 64.94 82 LEU A C 1
ATOM 647 O O . LEU A 1 82 ? 27.370 -5.823 -12.503 1.00 64.94 82 LEU A O 1
ATOM 651 N N . ILE A 1 83 ? 26.266 -6.649 -14.289 1.00 65.44 83 ILE A N 1
ATOM 652 C CA . ILE A 1 83 ? 25.927 -5.339 -14.846 1.00 65.44 83 ILE A CA 1
ATOM 653 C C . ILE A 1 83 ? 25.036 -4.691 -13.794 1.00 65.44 83 ILE A C 1
ATOM 655 O O . ILE A 1 83 ? 23.999 -5.254 -13.425 1.00 65.44 83 ILE A O 1
ATOM 659 N N . CYS A 1 84 ? 25.488 -3.571 -13.234 1.00 72.88 84 CYS A N 1
ATOM 660 C CA . CYS A 1 84 ? 24.746 -2.942 -12.166 1.00 72.88 84 CYS A CA 1
ATOM 661 C C . CYS A 1 84 ? 23.408 -2.498 -12.750 1.00 72.88 84 CYS A C 1
ATOM 663 O O . CYS A 1 84 ? 23.354 -1.904 -13.827 1.00 72.88 84 CYS A O 1
ATOM 665 N N . TRP A 1 85 ? 22.307 -2.776 -12.056 1.00 70.69 85 TRP A N 1
ATOM 666 C CA . TRP A 1 85 ? 20.981 -2.382 -12.536 1.00 70.69 85 TRP A CA 1
ATOM 667 C C . TRP A 1 85 ? 20.908 -0.867 -12.822 1.00 70.69 85 TRP A C 1
ATOM 669 O O . TRP A 1 85 ? 20.191 -0.446 -13.730 1.00 70.69 85 TRP A O 1
ATOM 679 N N . SER A 1 86 ? 21.696 -0.052 -12.104 1.00 74.06 86 SER A N 1
ATOM 680 C CA . SER A 1 86 ? 21.834 1.389 -12.351 1.00 74.06 86 SER A CA 1
ATOM 681 C C . SER A 1 86 ? 22.216 1.721 -13.790 1.00 74.06 86 SER A C 1
ATOM 683 O O . SER A 1 86 ? 21.740 2.719 -14.326 1.00 74.06 86 SER A O 1
ATOM 685 N N . ASP A 1 87 ? 23.027 0.875 -14.421 1.00 79.25 87 ASP A N 1
ATOM 686 C CA . ASP A 1 87 ? 23.562 1.099 -15.763 1.00 79.25 87 ASP A CA 1
ATOM 687 C C . ASP A 1 87 ? 22.474 0.876 -16.824 1.00 79.25 87 ASP A C 1
ATOM 689 O O . ASP A 1 87 ? 22.452 1.528 -17.868 1.00 79.25 87 ASP A O 1
ATOM 693 N N . LEU A 1 88 ? 21.520 -0.015 -16.532 1.00 82.31 88 LEU A N 1
ATOM 694 C CA . LEU A 1 88 ? 20.351 -0.276 -17.373 1.00 82.31 88 LEU A CA 1
ATOM 695 C C . LEU A 1 88 ? 19.204 0.695 -17.092 1.00 82.31 88 LEU A C 1
ATOM 697 O O . LEU A 1 88 ? 18.426 0.994 -17.995 1.00 82.31 88 LEU A O 1
ATOM 701 N N . LYS A 1 89 ? 19.117 1.235 -15.871 1.00 81.44 89 LYS A N 1
ATOM 702 C CA . LYS A 1 89 ? 18.025 2.109 -15.423 1.00 81.44 89 LYS A CA 1
ATOM 703 C C . LYS A 1 89 ? 17.764 3.275 -16.374 1.00 81.44 89 LYS A C 1
ATOM 705 O O . LYS A 1 89 ? 16.617 3.530 -16.723 1.00 81.44 89 LYS A O 1
ATOM 710 N N . SER A 1 90 ? 18.814 3.971 -16.811 1.00 80.12 90 SER A N 1
ATOM 711 C CA . SER A 1 90 ? 18.669 5.120 -17.716 1.00 80.12 90 SER A CA 1
ATOM 712 C C . SER A 1 90 ? 18.095 4.709 -19.076 1.00 80.12 90 SER A C 1
ATOM 714 O O . SER A 1 90 ? 17.161 5.344 -19.561 1.00 80.12 90 SER A O 1
ATOM 716 N N . LYS A 1 91 ? 18.585 3.602 -19.651 1.00 82.88 91 LYS A N 1
ATOM 717 C CA . LYS A 1 91 ? 18.102 3.084 -20.940 1.00 82.88 91 LYS A CA 1
ATOM 718 C C . LYS A 1 91 ? 16.659 2.599 -20.851 1.00 82.88 91 LYS A C 1
ATOM 720 O O . LYS A 1 91 ? 15.855 2.922 -21.720 1.00 82.88 91 LYS A O 1
ATOM 725 N N . THR A 1 92 ? 16.326 1.869 -19.789 1.00 86.38 92 THR A N 1
ATOM 726 C CA . THR A 1 92 ? 14.965 1.389 -19.535 1.00 86.38 92 THR A CA 1
ATOM 727 C C . THR A 1 92 ? 13.998 2.555 -19.368 1.00 86.38 92 THR A C 1
ATOM 729 O O . THR A 1 92 ? 12.956 2.575 -20.014 1.00 86.38 92 THR A O 1
ATOM 732 N N . ASN A 1 93 ? 14.363 3.565 -18.575 1.00 83.19 93 ASN A N 1
ATOM 733 C CA . ASN A 1 93 ? 13.537 4.757 -18.408 1.00 83.19 93 ASN A CA 1
ATOM 734 C C . ASN A 1 93 ? 13.366 5.510 -19.731 1.00 83.19 93 ASN A C 1
ATOM 736 O O . ASN A 1 93 ? 12.252 5.901 -20.057 1.00 83.19 93 ASN A O 1
ATOM 740 N N . GLY A 1 94 ? 14.434 5.666 -20.519 1.00 83.88 94 GLY A N 1
ATOM 741 C CA . GLY A 1 94 ? 14.355 6.288 -21.842 1.00 83.88 94 GLY A CA 1
ATOM 742 C C . GLY A 1 94 ? 13.396 5.552 -22.781 1.00 83.88 94 GLY A C 1
ATOM 743 O O . GLY A 1 94 ? 12.592 6.187 -23.457 1.00 83.88 94 GLY A O 1
ATOM 744 N N . TYR A 1 95 ? 13.422 4.217 -22.775 1.00 88.12 95 TYR A N 1
ATOM 745 C CA . TYR A 1 95 ? 12.477 3.408 -23.545 1.00 88.12 95 TYR A CA 1
ATOM 746 C C . TYR A 1 95 ? 11.032 3.568 -23.052 1.00 88.12 95 TYR A C 1
ATOM 748 O O . TYR A 1 95 ? 10.137 3.759 -23.869 1.00 88.12 95 TYR A O 1
ATOM 756 N N . ILE A 1 96 ? 10.802 3.548 -21.735 1.00 85.69 96 ILE A N 1
ATOM 757 C CA . ILE A 1 96 ? 9.471 3.758 -21.144 1.00 85.69 96 ILE A CA 1
ATOM 758 C C . ILE A 1 96 ? 8.923 5.135 -21.531 1.00 85.69 96 ILE A C 1
ATOM 760 O O . ILE A 1 96 ? 7.806 5.214 -22.031 1.00 85.69 96 ILE A O 1
ATOM 764 N N . HIS A 1 97 ? 9.719 6.199 -21.380 1.00 83.56 97 HIS A N 1
ATOM 765 C CA . HIS A 1 97 ? 9.328 7.550 -21.790 1.00 83.56 97 HIS A CA 1
ATOM 766 C C . HIS A 1 97 ? 9.007 7.623 -23.281 1.00 83.56 97 HIS A C 1
ATOM 768 O O . HIS A 1 97 ? 8.022 8.245 -23.659 1.00 83.56 97 HIS A O 1
ATOM 774 N N . LEU A 1 98 ? 9.796 6.956 -24.126 1.00 88.00 98 LEU A N 1
ATOM 775 C CA . LEU A 1 98 ? 9.546 6.904 -25.563 1.00 88.00 98 LEU A CA 1
ATOM 776 C C . LEU A 1 98 ? 8.226 6.199 -25.887 1.00 88.00 98 LEU A C 1
ATOM 778 O O . LEU A 1 98 ? 7.470 6.684 -26.725 1.00 88.00 98 LEU A O 1
ATOM 782 N N . VAL A 1 99 ? 7.942 5.061 -25.250 1.00 89.19 99 VAL A N 1
ATOM 783 C CA . VAL A 1 99 ? 6.679 4.334 -25.450 1.00 89.19 99 VAL A CA 1
ATOM 784 C C . VAL A 1 99 ? 5.501 5.175 -24.969 1.00 89.19 99 VAL A C 1
ATOM 786 O O . VAL A 1 99 ? 4.529 5.306 -25.704 1.00 89.19 99 VAL A O 1
ATOM 789 N N . TRP A 1 100 ? 5.612 5.794 -23.793 1.00 87.81 100 TRP A N 1
ATOM 790 C CA . TRP A 1 100 ? 4.578 6.667 -23.237 1.00 87.81 100 TRP A CA 1
ATOM 791 C C . TRP A 1 100 ? 4.310 7.892 -24.103 1.00 87.81 100 TRP A C 1
ATOM 793 O O . TRP A 1 100 ? 3.155 8.223 -24.348 1.00 87.81 100 TRP A O 1
ATOM 803 N N . GLN A 1 101 ? 5.360 8.534 -24.612 1.00 88.00 101 GLN A N 1
ATOM 804 C CA . GLN A 1 101 ? 5.218 9.669 -25.515 1.00 88.00 101 GLN A CA 1
ATOM 805 C C . GLN A 1 101 ? 4.528 9.250 -26.817 1.00 88.00 101 GLN A C 1
ATOM 807 O O . GLN A 1 101 ? 3.595 9.906 -27.254 1.00 88.00 101 GLN A O 1
ATOM 812 N N . LYS A 1 102 ? 4.903 8.101 -27.393 1.00 89.56 102 LYS A N 1
ATOM 813 C CA . LYS A 1 102 ? 4.236 7.574 -28.593 1.00 89.56 102 LYS A CA 1
ATOM 814 C C . LYS A 1 102 ? 2.758 7.277 -28.370 1.00 89.56 102 LYS A C 1
ATOM 816 O O . LYS A 1 102 ? 1.954 7.548 -29.254 1.00 89.56 102 LYS A O 1
ATOM 821 N N . THR A 1 103 ? 2.401 6.689 -27.228 1.00 88.06 103 THR A N 1
ATOM 822 C CA . THR A 1 103 ? 0.992 6.441 -26.896 1.00 88.06 103 THR A CA 1
ATOM 823 C C . THR A 1 103 ? 0.237 7.746 -26.677 1.00 88.06 103 THR A C 1
ATOM 825 O O . THR A 1 103 ? -0.890 7.867 -27.137 1.00 88.06 103 THR A O 1
ATOM 828 N N . TRP A 1 104 ? 0.880 8.734 -26.056 1.00 86.38 104 TRP A N 1
ATOM 829 C CA . TRP A 1 104 ? 0.316 10.061 -25.830 1.00 86.38 104 TRP A CA 1
ATOM 830 C C . TRP A 1 104 ? 0.049 10.815 -27.134 1.00 86.38 104 TRP A C 1
ATOM 832 O O . TRP A 1 104 ? -1.042 11.336 -27.333 1.00 86.38 104 TRP A O 1
ATOM 842 N N . ASP A 1 105 ? 1.005 10.796 -28.061 1.00 85.19 105 ASP A N 1
ATOM 843 C CA . ASP A 1 105 ? 0.876 11.437 -29.373 1.00 85.19 105 ASP A CA 1
ATOM 844 C C . ASP A 1 105 ? -0.171 10.752 -30.265 1.00 85.19 105 ASP A C 1
ATOM 846 O O . ASP A 1 105 ? -0.745 11.379 -31.155 1.00 85.19 105 ASP A O 1
ATOM 850 N N . ALA A 1 106 ? -0.428 9.460 -30.043 1.00 86.25 106 ALA A N 1
ATOM 851 C CA . ALA A 1 106 ? -1.452 8.712 -30.766 1.00 86.25 106 ALA A CA 1
ATOM 852 C C . ALA A 1 106 ? -2.883 9.026 -30.282 1.00 86.25 106 ALA A C 1
ATOM 854 O O . ALA A 1 106 ? -3.845 8.782 -31.015 1.00 86.25 106 ALA A O 1
ATOM 855 N N . GLU A 1 107 ? -3.051 9.580 -29.077 1.00 81.19 107 GLU A N 1
ATOM 856 C CA . GLU A 1 107 ? -4.352 9.965 -28.522 1.00 81.19 107 GLU A CA 1
ATOM 857 C C . GLU A 1 107 ? -4.817 11.333 -29.058 1.00 81.19 107 GLU A C 1
ATOM 859 O O . GLU A 1 107 ? -4.875 12.334 -28.348 1.00 81.19 107 GLU A O 1
ATOM 864 N N . GLY A 1 108 ? -5.224 11.381 -30.329 1.00 70.94 108 GLY A N 1
ATOM 865 C CA . GLY A 1 108 ? -5.611 12.626 -31.016 1.00 70.94 108 GLY A CA 1
ATOM 866 C C . GLY A 1 108 ? -6.886 13.329 -30.513 1.00 70.94 108 GLY A C 1
ATOM 867 O O . GLY A 1 108 ? -7.199 14.418 -30.981 1.00 70.94 108 GLY A O 1
ATOM 868 N N . ALA A 1 109 ? -7.634 12.734 -29.578 1.00 73.81 109 ALA A N 1
ATOM 869 C CA . ALA A 1 109 ? -8.817 13.345 -28.955 1.00 73.81 109 ALA A CA 1
ATOM 870 C C . ALA A 1 109 ? -8.541 13.890 -27.541 1.00 73.81 109 ALA A C 1
ATOM 872 O O . ALA A 1 109 ? -9.468 14.303 -26.836 1.00 73.81 109 ALA A O 1
ATOM 873 N N . ASN A 1 110 ? -7.282 13.868 -27.098 1.00 75.12 110 ASN A N 1
ATOM 874 C CA . ASN A 1 110 ? -6.923 14.252 -25.747 1.00 75.12 110 ASN A CA 1
ATOM 875 C C . ASN A 1 110 ? -6.597 15.750 -25.662 1.00 75.12 110 ASN A C 1
ATOM 877 O O . ASN A 1 110 ? -5.513 16.193 -26.031 1.00 75.12 110 ASN A O 1
ATOM 881 N N . LYS A 1 111 ? -7.531 16.532 -25.109 1.00 73.19 111 LYS A N 1
ATOM 882 C CA . LYS A 1 111 ? -7.363 17.979 -24.862 1.00 73.19 111 LYS A CA 1
ATOM 883 C C . LYS A 1 111 ? -6.148 18.305 -23.979 1.00 73.19 111 LYS A C 1
ATOM 885 O O . LYS A 1 111 ? -5.666 19.431 -23.991 1.00 73.19 111 LYS A O 1
ATOM 890 N N . LEU A 1 112 ? -5.645 17.337 -23.207 1.00 72.06 112 LEU A N 1
ATOM 891 C CA . LEU A 1 112 ? -4.445 17.508 -22.386 1.00 72.06 112 LEU A CA 1
ATOM 892 C C . LEU A 1 112 ? -3.154 17.519 -23.217 1.00 72.06 112 LEU A C 1
ATOM 894 O O . LEU A 1 112 ? -2.148 18.036 -22.732 1.00 72.06 112 LEU A O 1
ATOM 898 N N . HIS A 1 113 ? -3.165 16.996 -24.451 1.00 77.31 113 HIS A N 1
ATOM 899 C CA . HIS A 1 113 ? -2.003 17.033 -25.348 1.00 77.31 113 HIS A CA 1
ATOM 900 C C . HIS A 1 113 ? -1.616 18.477 -25.704 1.00 77.31 113 HIS A C 1
ATOM 902 O O . HIS A 1 113 ? -0.437 18.814 -25.710 1.00 77.31 113 HIS A O 1
ATOM 908 N N . GLU A 1 114 ? -2.602 19.371 -25.852 1.00 74.31 114 GLU A N 1
ATOM 909 C CA . GLU A 1 114 ? -2.378 20.807 -26.093 1.00 74.31 114 GLU A CA 1
ATOM 910 C C . GLU A 1 114 ? -1.640 21.500 -24.934 1.00 74.31 114 GLU A C 1
ATOM 912 O O . GLU A 1 114 ? -0.871 22.438 -25.144 1.00 74.31 114 GLU A O 1
ATOM 917 N N . VAL A 1 115 ? -1.863 21.036 -23.701 1.00 72.62 115 VAL A N 1
ATOM 918 C CA . VAL A 1 115 ? -1.269 21.607 -22.482 1.00 72.62 115 VAL A CA 1
ATOM 919 C C . VAL A 1 115 ? 0.097 20.987 -22.183 1.00 72.62 115 VAL A C 1
ATOM 921 O O . VAL A 1 115 ? 0.990 21.669 -21.674 1.00 72.62 115 VAL A O 1
ATOM 924 N N . LEU A 1 116 ? 0.268 19.699 -22.486 1.00 75.44 116 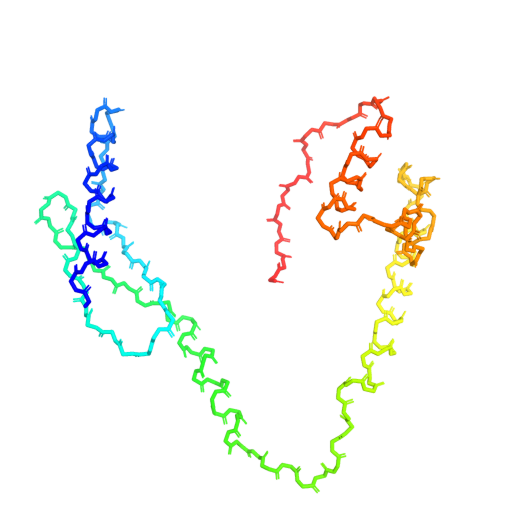LEU A N 1
ATOM 925 C CA . LEU A 1 116 ? 1.495 18.950 -22.241 1.00 75.44 116 LEU A CA 1
ATOM 926 C C . LEU A 1 116 ? 1.843 18.072 -23.452 1.00 75.44 116 LEU A C 1
ATOM 928 O O . LEU A 1 116 ? 1.612 16.864 -23.423 1.00 75.44 116 LEU A O 1
ATOM 932 N N . PRO A 1 117 ? 2.432 18.650 -24.511 1.00 78.38 117 PRO A N 1
ATOM 933 C CA . PRO A 1 117 ? 2.772 17.896 -25.715 1.00 78.38 117 PRO A CA 1
ATOM 934 C C . PRO A 1 117 ? 3.948 16.937 -25.492 1.00 78.38 117 PRO A C 1
ATOM 936 O O . PRO A 1 117 ? 4.055 15.932 -26.181 1.00 78.38 117 PRO A O 1
ATOM 939 N N . ASN A 1 118 ? 4.825 17.208 -24.518 1.00 80.94 118 ASN A N 1
ATOM 940 C CA . ASN A 1 118 ? 5.964 16.354 -24.180 1.00 80.94 118 ASN A CA 1
ATOM 941 C C . ASN A 1 118 ? 5.911 15.937 -22.705 1.00 80.94 118 ASN A C 1
ATOM 943 O O . ASN A 1 118 ? 6.122 16.756 -21.813 1.00 80.94 118 ASN A O 1
ATOM 947 N N . LEU A 1 119 ? 5.687 14.648 -22.448 1.00 76.88 119 LEU A N 1
ATOM 948 C CA . LEU A 1 119 ? 5.628 14.058 -21.107 1.00 76.88 119 LEU A CA 1
ATOM 949 C C . LEU A 1 119 ? 6.993 14.021 -20.401 1.00 76.88 119 LEU A C 1
ATOM 951 O O . LEU A 1 119 ? 7.059 13.832 -19.188 1.00 76.88 119 LEU A O 1
ATOM 955 N N . GLY A 1 120 ? 8.087 14.162 -21.154 1.00 69.12 120 GL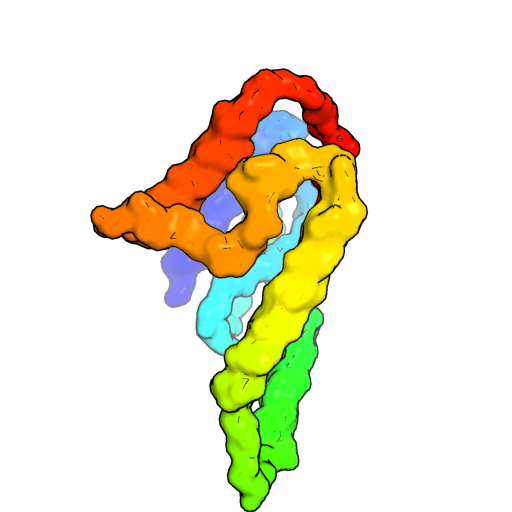Y A N 1
ATOM 956 C CA . GLY A 1 120 ? 9.449 14.256 -20.635 1.00 69.12 120 GLY A CA 1
ATOM 957 C C . GLY A 1 120 ? 9.882 15.678 -20.274 1.00 69.12 120 GLY A C 1
ATOM 958 O O . GLY A 1 120 ? 10.938 15.837 -19.655 1.00 69.12 120 GLY A O 1
ATOM 959 N N . GLU A 1 121 ? 9.107 16.711 -20.635 1.00 66.00 121 GLU A N 1
ATOM 960 C CA . GLU A 1 121 ? 9.365 18.058 -20.130 1.00 66.00 121 GLU A CA 1
ATOM 961 C C . GLU A 1 121 ? 9.037 18.119 -18.640 1.00 66.00 121 GLU A C 1
ATOM 963 O O . GLU A 1 121 ? 7.894 17.985 -18.204 1.00 66.00 121 GLU A O 1
ATOM 968 N N . ASP A 1 122 ? 10.076 18.354 -17.847 1.00 58.00 122 ASP A N 1
ATOM 969 C CA . ASP A 1 122 ? 9.995 18.504 -16.404 1.00 58.00 122 ASP A CA 1
ATOM 970 C C . ASP A 1 122 ? 9.329 19.848 -16.056 1.00 58.00 122 ASP A C 1
ATOM 972 O O . ASP A 1 122 ? 9.989 20.833 -15.717 1.00 58.00 122 ASP A O 1
ATOM 976 N N . LEU A 1 123 ? 7.998 19.918 -16.163 1.00 53.19 123 LEU A N 1
ATOM 977 C CA . LEU A 1 123 ? 7.220 21.103 -15.781 1.00 53.19 123 LEU A CA 1
ATOM 978 C C . LEU A 1 123 ? 7.382 21.459 -14.295 1.00 53.19 123 LEU A C 1
ATOM 980 O O . LEU A 1 123 ? 7.149 22.612 -13.921 1.00 53.19 123 LEU A O 1
ATOM 984 N N . HIS A 1 124 ? 7.819 20.506 -13.462 1.00 51.44 124 HIS A N 1
ATOM 985 C CA . HIS A 1 124 ? 8.167 20.742 -12.059 1.00 51.44 124 HIS A CA 1
ATOM 986 C C . HIS A 1 124 ? 9.310 21.752 -11.919 1.00 51.44 124 HIS A C 1
ATOM 988 O O . HIS A 1 124 ? 9.333 22.525 -10.969 1.00 51.44 124 HIS A O 1
ATOM 994 N N . ARG A 1 125 ? 10.194 21.848 -12.920 1.00 51.91 125 ARG A N 1
ATOM 995 C CA . ARG A 1 125 ? 11.369 22.721 -12.876 1.00 51.91 125 ARG A CA 1
ATOM 996 C C . ARG A 1 125 ? 11.117 24.170 -13.301 1.00 51.91 125 ARG A C 1
ATOM 998 O O . ARG A 1 125 ? 12.043 24.971 -13.262 1.00 51.91 125 ARG A O 1
ATOM 1005 N N . ARG A 1 126 ? 9.887 24.548 -13.686 1.00 49.97 126 ARG A N 1
ATOM 1006 C CA . ARG A 1 126 ? 9.556 25.954 -14.022 1.00 49.97 126 ARG A CA 1
ATOM 1007 C C . ARG A 1 126 ? 9.390 26.861 -12.797 1.00 49.97 126 ARG A C 1
ATOM 1009 O O . ARG A 1 126 ? 9.179 28.058 -12.965 1.00 49.97 126 ARG A O 1
ATOM 1016 N N . GLY A 1 127 ? 9.458 26.319 -11.582 1.00 51.31 127 GLY A N 1
ATOM 1017 C CA . GLY A 1 127 ? 9.539 27.102 -10.353 1.00 51.31 127 GLY A CA 1
ATOM 1018 C C . GLY A 1 127 ? 10.856 26.824 -9.648 1.00 51.31 127 GLY A C 1
ATOM 1019 O O . GLY A 1 127 ? 10.946 25.863 -8.893 1.00 51.31 127 GLY A O 1
ATOM 1020 N N . GLU A 1 128 ? 11.871 27.655 -9.872 1.00 51.41 128 GLU A N 1
ATOM 1021 C CA . GLU A 1 128 ? 13.080 27.625 -9.048 1.00 51.41 128 GLU A CA 1
ATOM 1022 C C . GLU A 1 128 ? 12.695 27.945 -7.590 1.00 51.41 128 GLU A C 1
ATOM 1024 O O . GLU A 1 128 ? 12.460 29.097 -7.238 1.00 51.41 128 GLU A O 1
ATOM 1029 N N . GLY A 1 129 ? 12.571 26.913 -6.743 1.00 57.44 129 GLY A N 1
ATOM 1030 C CA . GLY A 1 129 ? 12.498 27.073 -5.284 1.00 57.44 129 GLY A CA 1
ATOM 1031 C C . GLY A 1 129 ? 11.332 26.412 -4.537 1.00 57.44 129 GLY A C 1
ATOM 1032 O O . GLY A 1 129 ? 11.265 26.562 -3.318 1.00 57.44 129 GLY A O 1
ATOM 1033 N N . ALA A 1 130 ? 10.427 25.674 -5.188 1.00 58.22 130 ALA A N 1
ATOM 1034 C CA . ALA A 1 130 ? 9.350 24.972 -4.480 1.00 58.22 130 ALA A CA 1
ATOM 1035 C C . ALA A 1 130 ? 9.783 23.557 -4.043 1.00 58.22 130 ALA A C 1
ATOM 1037 O O . ALA A 1 130 ? 10.427 22.821 -4.779 1.00 58.22 130 ALA A O 1
ATOM 1038 N N . GLY A 1 131 ? 9.434 23.135 -2.825 1.00 61.00 131 GLY A N 1
ATOM 1039 C CA . GLY A 1 131 ? 9.651 21.751 -2.399 1.00 61.00 131 GLY A CA 1
ATOM 1040 C C . GLY A 1 131 ? 8.730 20.781 -3.153 1.00 61.00 131 GLY A C 1
ATOM 1041 O O . GLY A 1 131 ? 7.598 21.131 -3.478 1.00 61.00 131 GLY A O 1
ATOM 1042 N N . LYS A 1 132 ? 9.154 19.520 -3.337 1.00 58.91 132 LYS A N 1
ATOM 1043 C CA . LYS A 1 132 ? 8.426 18.468 -4.096 1.00 58.91 132 LYS A CA 1
ATOM 1044 C C . LYS A 1 132 ? 6.915 18.380 -3.817 1.00 58.91 132 LYS A C 1
ATOM 1046 O O . LYS A 1 132 ? 6.119 18.095 -4.710 1.00 58.91 132 LYS A O 1
ATOM 1051 N N . LYS A 1 133 ? 6.499 18.616 -2.564 1.00 61.31 133 LYS A N 1
ATOM 1052 C CA . LYS A 1 133 ? 5.079 18.626 -2.163 1.00 61.31 133 LYS A CA 1
ATOM 1053 C C . LYS A 1 133 ? 4.308 19.801 -2.771 1.00 61.31 133 LYS A C 1
ATOM 1055 O O . LYS A 1 133 ? 3.198 19.609 -3.251 1.00 61.31 133 LYS A O 1
ATOM 1060 N N . GLN A 1 134 ? 4.890 20.997 -2.757 1.00 62.75 134 GLN A N 1
ATOM 1061 C CA . GLN A 1 134 ? 4.286 22.211 -3.311 1.00 62.75 134 GLN A CA 1
ATOM 1062 C C . GLN A 1 134 ? 4.213 22.126 -4.836 1.00 62.75 134 GLN A C 1
ATOM 1064 O O . GLN A 1 134 ? 3.192 22.476 -5.411 1.00 62.75 134 GLN A O 1
ATOM 1069 N N . GLU A 1 135 ? 5.238 21.574 -5.482 1.00 63.25 135 GLU A N 1
ATOM 1070 C CA . GLU A 1 135 ? 5.234 21.324 -6.929 1.00 63.25 135 GLU A CA 1
ATOM 1071 C C . GLU A 1 135 ? 4.139 20.337 -7.338 1.00 63.25 135 GLU A C 1
ATOM 1073 O O . GLU A 1 135 ? 3.434 20.574 -8.315 1.00 63.25 135 GLU A O 1
ATOM 1078 N N . THR A 1 136 ? 3.950 19.266 -6.560 1.00 63.62 136 THR A N 1
ATOM 1079 C CA . THR A 1 136 ? 2.865 18.301 -6.786 1.00 63.62 136 THR A CA 1
ATOM 1080 C C . THR A 1 136 ? 1.509 18.998 -6.680 1.00 63.62 136 THR A C 1
ATOM 1082 O O . THR A 1 136 ? 0.690 18.883 -7.585 1.00 63.62 136 THR A O 1
ATOM 1085 N N . VAL A 1 137 ? 1.279 19.786 -5.624 1.00 66.38 137 VAL A N 1
ATOM 1086 C CA . VAL A 1 137 ? 0.029 20.549 -5.448 1.00 66.38 137 VAL A CA 1
ATOM 1087 C C . VAL A 1 137 ? -0.189 21.542 -6.593 1.00 66.38 137 VAL A C 1
ATOM 10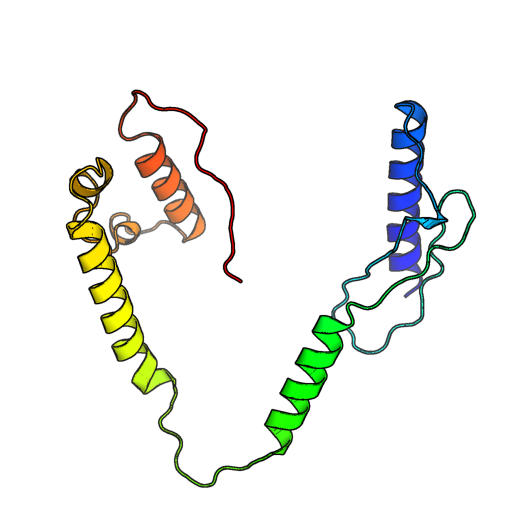89 O O . VAL A 1 137 ? -1.287 21.610 -7.137 1.00 66.38 137 VAL A O 1
ATOM 1092 N N . MET A 1 138 ? 0.850 22.268 -7.010 1.00 64.25 138 MET A N 1
ATOM 1093 C CA . MET A 1 138 ? 0.767 23.190 -8.145 1.00 64.25 138 MET A CA 1
ATOM 1094 C C . MET A 1 138 ? 0.481 22.464 -9.461 1.00 64.25 138 MET A C 1
ATOM 1096 O O . MET A 1 138 ? -0.211 23.023 -10.307 1.00 64.25 138 MET A O 1
ATOM 1100 N N . TRP A 1 139 ? 0.966 21.234 -9.635 1.00 65.81 139 TRP A N 1
ATOM 1101 C CA . TRP A 1 139 ? 0.656 20.403 -10.797 1.00 65.81 139 TRP A CA 1
ATOM 1102 C C . TRP A 1 139 ? -0.823 20.011 -10.817 1.00 65.81 139 TRP A C 1
ATOM 1104 O O . TRP A 1 139 ? -1.506 20.278 -11.801 1.00 65.81 139 TRP A O 1
ATOM 1114 N N . TRP A 1 140 ? -1.351 19.496 -9.702 1.00 66.00 140 TRP A N 1
ATOM 1115 C CA . TRP A 1 140 ? -2.775 19.166 -9.581 1.00 66.00 140 TRP A CA 1
ATOM 1116 C C . TRP A 1 140 ? -3.673 20.389 -9.764 1.00 66.00 140 TRP A C 1
ATOM 1118 O O . TRP A 1 140 ? -4.701 20.293 -10.424 1.00 66.00 140 TRP A O 1
ATOM 1128 N N . LEU A 1 141 ? -3.274 21.550 -9.236 1.00 64.19 141 LEU A N 1
ATOM 1129 C CA . LEU A 1 141 ? -4.006 22.797 -9.440 1.00 64.19 141 LEU A CA 1
ATOM 1130 C C . LEU A 1 141 ? -3.960 23.248 -10.899 1.00 64.19 141 LEU A C 1
ATOM 1132 O O . LEU A 1 141 ? -4.992 23.619 -11.433 1.00 64.19 141 LEU A O 1
ATOM 1136 N N . ARG A 1 142 ? -2.805 23.206 -11.572 1.00 63.19 142 ARG A N 1
ATOM 1137 C CA . ARG A 1 142 ? -2.700 23.632 -12.978 1.00 63.19 142 ARG A CA 1
ATOM 1138 C C . ARG A 1 142 ? -3.440 22.686 -13.914 1.00 63.19 142 ARG A C 1
ATOM 1140 O O . ARG A 1 142 ? -4.161 23.172 -14.766 1.00 63.19 142 ARG A O 1
ATOM 1147 N N . VAL A 1 143 ? -3.325 21.372 -13.732 1.00 61.78 143 VAL A N 1
ATOM 1148 C CA . VAL A 1 143 ? -4.046 20.378 -14.547 1.00 61.78 143 VAL A CA 1
ATOM 1149 C C . VAL A 1 143 ? -5.544 20.371 -14.223 1.00 61.78 143 VAL A C 1
ATOM 1151 O O . VAL A 1 143 ? -6.363 20.238 -15.122 1.00 61.78 143 VAL A O 1
ATOM 1154 N N . GLY A 1 144 ? -5.918 20.556 -12.953 1.00 54.31 144 GLY A N 1
ATOM 1155 C CA . GLY A 1 144 ? -7.314 20.564 -12.507 1.00 54.31 144 GLY A CA 1
ATOM 1156 C C . GLY A 1 144 ? -8.065 21.884 -12.729 1.00 54.31 144 GLY A C 1
ATOM 1157 O O . GLY A 1 144 ? -9.283 21.856 -12.879 1.00 54.31 144 GLY A O 1
ATOM 1158 N N . HIS A 1 145 ? -7.376 23.033 -12.758 1.00 49.31 145 HIS A N 1
ATOM 1159 C CA . HIS A 1 145 ? -7.982 24.355 -12.996 1.00 49.31 145 HIS A CA 1
ATOM 1160 C C . HIS A 1 145 ? -7.724 24.930 -14.392 1.00 49.31 145 HIS A C 1
ATOM 1162 O O . HIS A 1 145 ? -8.436 25.861 -14.779 1.00 49.31 145 HIS A O 1
ATOM 1168 N N . ALA A 1 146 ? -6.757 24.424 -15.168 1.00 47.47 146 ALA A N 1
ATOM 1169 C CA . ALA A 1 146 ? -6.647 24.798 -16.573 1.00 47.47 146 ALA A CA 1
ATOM 1170 C C . ALA A 1 146 ? -7.803 24.153 -17.352 1.00 47.47 146 ALA A C 1
ATOM 1172 O O . ALA A 1 146 ? -7.698 23.040 -17.851 1.00 47.47 146 ALA A O 1
ATOM 1173 N N . TRP A 1 147 ? -8.878 24.938 -17.452 1.00 46.84 147 TRP A N 1
ATOM 1174 C CA . TRP A 1 147 ? -10.020 24.841 -18.363 1.00 46.84 147 TRP A CA 1
ATOM 1175 C C . TRP A 1 147 ? -11.257 24.064 -17.884 1.00 46.84 147 TRP A C 1
ATOM 1177 O O . TRP A 1 147 ? -11.505 22.904 -18.204 1.00 46.84 147 TRP A O 1
ATOM 1187 N N . LEU A 1 148 ? -12.121 24.817 -17.191 1.00 38.94 148 LEU A N 1
ATOM 1188 C CA . LEU A 1 148 ? -13.575 24.644 -17.176 1.00 38.94 148 LEU A CA 1
ATOM 1189 C C . LEU A 1 148 ? -14.126 24.381 -18.597 1.00 38.94 148 LEU A C 1
ATOM 1191 O O . LEU A 1 148 ? -14.142 25.291 -19.419 1.00 38.94 148 LEU A O 1
ATOM 1195 N N . PHE A 1 149 ? -14.613 23.168 -18.872 1.00 32.88 149 PHE A N 1
ATOM 1196 C CA . PHE A 1 149 ? -16.032 22.840 -19.119 1.00 32.88 149 PHE A CA 1
ATOM 1197 C C . PHE A 1 149 ? -16.174 21.400 -19.662 1.00 32.88 149 PHE A C 1
ATOM 1199 O O . PHE A 1 149 ? -15.684 21.068 -20.739 1.00 32.88 149 PHE A O 1
ATOM 1206 N N . ALA A 1 150 ? -16.942 20.604 -18.905 1.00 32.50 150 ALA A N 1
ATOM 1207 C CA . ALA A 1 150 ? -17.704 19.407 -19.281 1.00 32.50 150 ALA A CA 1
ATOM 1208 C C . ALA A 1 150 ? -16.959 18.143 -19.768 1.00 32.50 150 ALA A C 1
ATOM 1210 O O . ALA A 1 150 ? -16.521 18.072 -20.913 1.00 32.50 150 ALA A O 1
ATOM 1211 N N . MET A 1 151 ? -16.978 17.081 -18.941 1.00 29.09 151 MET A N 1
ATOM 1212 C CA . MET A 1 151 ? -17.696 15.805 -19.192 1.00 29.09 151 MET A CA 1
ATOM 1213 C C . MET A 1 151 ? -17.443 14.777 -18.053 1.00 29.09 151 MET A C 1
ATOM 1215 O O . MET A 1 151 ? -16.556 14.995 -17.230 1.00 29.09 151 MET A O 1
ATOM 1219 N N . PRO A 1 152 ? -18.310 13.754 -17.897 1.00 33.69 152 PRO A N 1
ATOM 1220 C CA . PRO A 1 152 ? -18.841 13.311 -16.607 1.00 33.69 152 PRO A CA 1
ATOM 1221 C C . PRO A 1 152 ? -18.006 12.243 -15.892 1.00 33.69 152 PRO A C 1
ATOM 1223 O O . PRO A 1 152 ? -17.192 11.535 -16.477 1.00 33.69 152 PRO A O 1
ATOM 1226 N N . ALA A 1 153 ? -18.280 12.114 -14.594 1.00 35.44 153 ALA A N 1
ATOM 1227 C CA . ALA A 1 153 ? -17.649 11.229 -13.620 1.00 35.44 153 ALA A CA 1
ATOM 1228 C C . ALA A 1 153 ? -17.922 9.722 -13.833 1.00 35.44 153 ALA A C 1
ATOM 1230 O O . ALA A 1 153 ? -18.362 9.030 -12.917 1.00 35.44 153 ALA A O 1
ATOM 1231 N N . THR A 1 154 ? -17.648 9.184 -15.021 1.00 39.25 154 THR A N 1
ATOM 1232 C CA . THR A 1 154 ? -17.814 7.751 -15.311 1.00 39.25 154 THR A CA 1
ATOM 1233 C C . THR A 1 154 ? -16.652 7.193 -16.130 1.00 39.25 154 THR A C 1
ATOM 1235 O O . THR A 1 154 ? -16.848 6.780 -17.265 1.00 39.25 154 THR A O 1
ATOM 1238 N N . ALA A 1 155 ? -15.439 7.182 -15.569 1.00 32.50 155 ALA A N 1
ATOM 1239 C CA . ALA A 1 155 ? -14.349 6.290 -15.997 1.00 32.5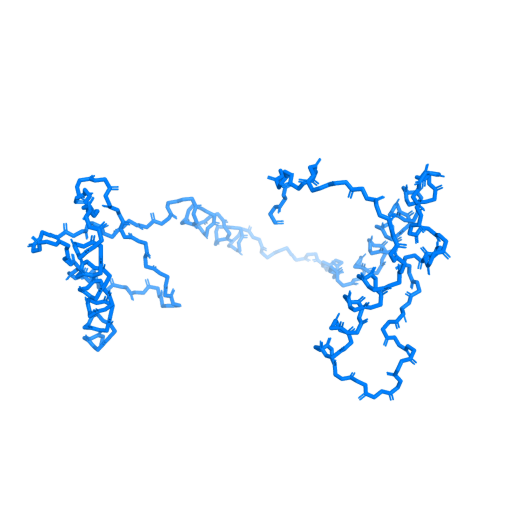0 155 ALA A CA 1
ATOM 1240 C C . ALA A 1 155 ? -13.179 6.315 -14.991 1.00 32.50 155 ALA A C 1
ATOM 1242 O O . ALA A 1 155 ? -12.035 6.560 -15.349 1.00 32.50 155 ALA A O 1
ATOM 1243 N N . PHE A 1 156 ? -13.452 6.073 -13.708 1.00 36.78 156 PHE A N 1
ATOM 1244 C CA . PHE A 1 156 ? -12.420 5.623 -12.766 1.00 36.78 156 PHE A CA 1
ATOM 1245 C C . PHE A 1 156 ? -12.839 4.265 -12.204 1.00 36.78 156 PHE A C 1
ATOM 1247 O O . PHE A 1 156 ? -13.098 4.093 -11.017 1.00 36.78 156 PHE A O 1
ATOM 1254 N N . THR A 1 157 ? -12.928 3.268 -13.084 1.00 32.97 157 THR A N 1
ATOM 1255 C CA . THR A 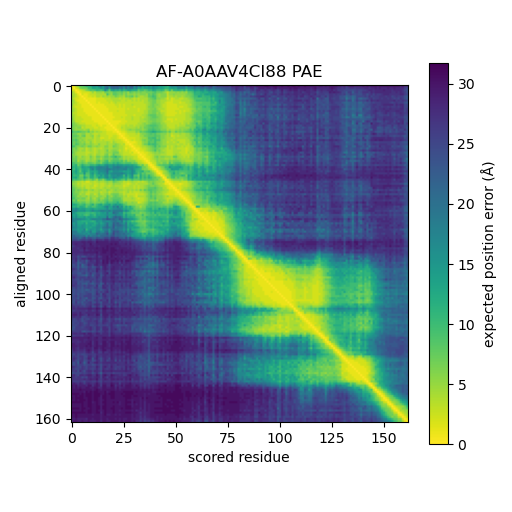1 157 ? -12.746 1.886 -12.647 1.00 32.97 157 THR A CA 1
ATOM 1256 C C . THR A 1 157 ? -11.249 1.661 -12.531 1.00 32.97 157 THR A C 1
ATOM 1258 O O . THR A 1 157 ? -10.554 1.438 -13.519 1.00 32.97 157 THR A O 1
ATOM 1261 N N . LEU A 1 158 ? -10.767 1.765 -11.295 1.00 37.53 158 LEU A N 1
ATOM 1262 C CA . LEU A 1 158 ? -9.516 1.178 -10.840 1.00 37.53 158 LEU A CA 1
ATOM 1263 C C . LEU A 1 158 ? -9.520 -0.314 -11.198 1.00 37.53 158 LEU A C 1
ATOM 1265 O O . LEU A 1 158 ? -10.021 -1.140 -10.439 1.00 37.53 158 LEU A O 1
ATOM 1269 N N . SER A 1 159 ? -8.967 -0.670 -12.351 1.00 33.62 159 SER A N 1
ATOM 1270 C CA . SER A 1 159 ? -8.554 -2.038 -12.630 1.00 33.62 159 SER A CA 1
ATOM 1271 C C . SER A 1 159 ? -7.041 -2.065 -12.722 1.00 33.62 159 SER A C 1
ATOM 1273 O O . SER A 1 159 ? -6.479 -1.696 -13.745 1.00 33.62 159 SER A O 1
ATOM 1275 N N . GLY A 1 160 ? -6.437 -2.506 -11.619 1.00 36.25 160 GLY A N 1
ATOM 1276 C CA . GLY A 1 160 ? -5.167 -3.216 -11.582 1.00 36.25 160 GLY A CA 1
ATOM 1277 C C . GLY A 1 160 ? -3.967 -2.477 -12.149 1.00 36.25 160 GLY A C 1
ATOM 1278 O O . GLY A 1 160 ? -3.805 -2.412 -13.353 1.00 36.25 160 GLY A O 1
ATOM 1279 N N . ILE A 1 161 ? -3.061 -2.074 -11.266 1.00 31.12 161 ILE A N 1
ATOM 1280 C CA . ILE A 1 161 ? -1.645 -2.449 -11.318 1.00 31.12 161 ILE A CA 1
ATOM 1281 C C . ILE A 1 161 ? -1.084 -2.160 -9.917 1.00 31.12 161 ILE A C 1
ATOM 1283 O O . ILE A 1 161 ? -1.400 -1.136 -9.311 1.00 31.12 161 ILE A O 1
ATOM 1287 N N . PHE A 1 162 ? -0.367 -3.156 -9.398 1.00 37.09 162 PHE A N 1
ATOM 1288 C CA . PHE A 1 162 ? 0.400 -3.143 -8.153 1.00 37.09 162 PHE A CA 1
ATOM 1289 C C . PHE A 1 162 ? 1.378 -1.968 -8.056 1.00 37.09 162 PHE A C 1
ATOM 1291 O O . PHE A 1 162 ? 1.921 -1.571 -9.111 1.00 37.09 162 PHE A O 1
#

Mean predicted aligned error: 18.58 Å

Foldseek 3Di:
DVVVLVVVLVVLVVVQVVCVVVVHHDDLVPDAAEDDDDDPDDDDRQHDDPNHGHHHDYPVVVVVVVVVVVVVVPPDPPPDPPPPVVNCVVVVVVVVQVVVLVVLVVPPVDPCCVVPVHPPPPPLPPDPPDDPVVSVVVVCCCVVVVDDDDDDDPPPPPDDDD

pLDDT: mean 71.04, std 16.48, range [29.09, 94.88]

Radius of gyration: 25.25 Å; Cα contacts (8 Å, |Δi|>4): 65; chains: 1; bounding box: 59×47×58 Å

Solvent-accessible surface area (backbone atoms only — not comparable to full-atom values): 10648 Å² total; per-residue (Å²): 118,69,70,59,54,55,50,53,45,51,54,47,52,53,51,52,51,51,36,52,77,70,76,46,81,87,54,68,93,77,51,71,40,72,84,89,72,94,68,93,79,79,78,88,69,93,41,61,54,97,86,39,80,43,59,72,51,77,62,63,70,58,53,52,52,50,51,50,54,55,53,57,69,73,68,60,90,68,90,59,89,67,80,55,66,72,74,49,46,60,58,53,49,51,50,52,51,50,55,51,42,53,55,55,70,66,45,85,86,47,76,61,44,82,79,50,80,54,84,83,60,65,70,70,68,78,52,92,82,64,55,75,68,55,42,50,52,52,47,53,48,49,66,72,60,66,71,92,75,89,83,78,103,78,82,83,78,88,72,85,81,135

Organism: NCBI:txid259542

Secondary structure (DSSP, 8-state):
-HHHHHHHHHHHHHHHHHHHHTT----TTT--B----S-S--PPP--EETTEEPPB---HHHHHHHHHHHHHHTS----S-PPPHHHHHHHHHHHHHHHHHHHHHH-TT-TTTTT-S-TTS-GGGGSTT--HHHHHHHHHHHHHHS------S---------

Sequence (162 aa):
MQHLECTIQLCINNVQKWVSENGFRFSVSKTTCVHFHRQRIYTESALHLDGQPIPVKGIQGNENVNKLAKAALNRASYSGKLICWSDLKSKTNGYIHLVWQKTWDAEGANKLHEVLPNLGEDLHRRGEGAGKKQETVMWWLRVGHAWLFAMPATAFTLSGIF